Protein AF-A0A5C5YYS4-F1 (afdb_monomer)

Solvent-accessible surface area (backbone atoms only — not comparable to full-atom values): 6793 Å² total; per-residue (Å²): 120,72,65,64,54,51,53,52,52,51,50,53,56,54,54,54,57,59,59,63,66,66,69,74,73,72,69,79,85,71,74,84,87,69,87,68,83,76,81,93,72,53,73,55,50,37,32,81,72,20,88,84,27,92,38,89,39,70,70,58,40,47,42,45,72,78,34,59,72,74,92,86,52,42,66,80,39,99,46,70,68,65,32,55,51,35,73,40,88,91,39,98,40,84,88,43,59,70,65,65,48,63,77,77,129

Secondary structure (DSSP, 8-state):
-HHHHHHHHHHHHHHHHHHHTGGG-----S--------SS--GGGSTTT-TT-SS--HHHHHHHHHSB--TT---S-SSHHHHHHTTSTTSS--S-S---B----

Sequence (105 aa):
MRLAKRFILQCCLGLTLVASSASLVASTANPNPLIIYTDDQGYGDVSCLNPESKSHTPNIDRLIKEGLHLTHAHSASSACTPSRDALTPSHDAFPKSVIHYARTA

Mean predicted aligned error: 12.89 Å

Radius of gyration: 25.76 Å; Cα contacts (8 Å, |Δi|>4): 84; chains: 1; bounding box: 60×37×64 Å

Organism: NCBI:txid2527986

InterPro domains:
  IPR000917 Sulfatase, N-terminal [PF00884] (31-88)
  IPR017850 Alkaline-phosphatase-like, core domain superfamily [G3DSA:3.40.720.10] (31-87)
  IPR017850 Alkal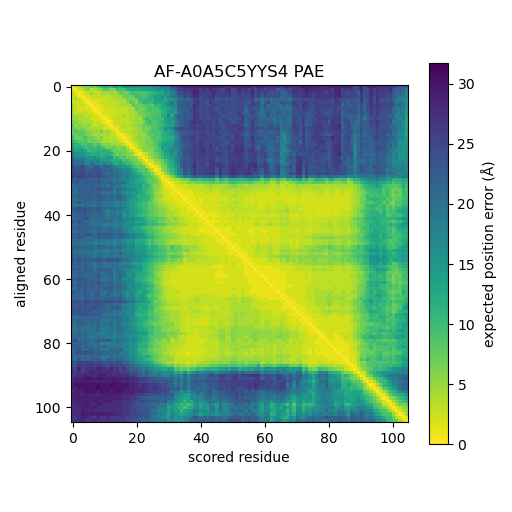ine-phosphatase-like, core domain superfamily [SSF53649] (31-87)
  IPR050738 Sulfatase enzyme [PTHR42693] (13-87)

Structure (mmCIF, N/CA/C/O backbone):
data_AF-A0A5C5YYS4-F1
#
_entry.id   AF-A0A5C5YYS4-F1
#
loop_
_atom_site.group_PDB
_atom_site.id
_atom_site.type_symbol
_atom_site.label_atom_id
_atom_site.label_alt_id
_atom_site.label_comp_id
_atom_site.label_asym_id
_atom_site.label_entity_id
_atom_site.label_seq_id
_atom_site.pdbx_PDB_ins_code
_atom_site.Cartn_x
_atom_site.Cartn_y
_atom_site.Cartn_z
_atom_site.occupancy
_atom_site.B_iso_or_equiv
_atom_site.auth_seq_id
_atom_site.auth_comp_id
_atom_site.auth_asym_id
_atom_site.auth_atom_id
_atom_site.pdbx_PDB_model_num
ATOM 1 N N . MET A 1 1 ? -48.719 5.430 51.296 1.00 61.06 1 MET A N 1
ATOM 2 C CA . MET A 1 1 ? -47.299 5.873 51.235 1.00 61.06 1 MET A CA 1
ATOM 3 C C . MET A 1 1 ? -46.303 4.809 50.738 1.00 61.06 1 MET A C 1
ATOM 5 O O . MET A 1 1 ? -45.292 5.187 50.164 1.00 61.06 1 MET A O 1
ATOM 9 N N . ARG A 1 2 ? -46.539 3.494 50.914 1.00 64.06 2 ARG A N 1
ATOM 10 C CA . ARG A 1 2 ? -45.587 2.435 50.488 1.00 64.06 2 ARG A CA 1
ATOM 11 C C . ARG A 1 2 ? -45.577 2.145 48.973 1.00 64.06 2 ARG A C 1
ATOM 13 O O . ARG A 1 2 ? -44.539 1.769 48.443 1.00 64.06 2 ARG A O 1
ATOM 20 N N . LEU A 1 3 ? -46.700 2.361 48.279 1.00 68.56 3 LEU A N 1
ATOM 21 C CA . LEU A 1 3 ? -46.844 2.085 46.840 1.00 68.56 3 LEU A CA 1
ATOM 22 C C . LEU A 1 3 ? -46.130 3.127 45.956 1.00 68.56 3 LEU A C 1
ATOM 24 O O . LEU A 1 3 ? -45.417 2.755 45.032 1.00 68.56 3 LEU A O 1
ATOM 28 N N . ALA A 1 4 ? -46.213 4.413 46.320 1.00 69.69 4 ALA A N 1
ATOM 29 C CA . ALA A 1 4 ? -45.485 5.493 45.644 1.00 69.69 4 ALA A CA 1
ATOM 30 C C . ALA A 1 4 ? -43.955 5.323 45.743 1.00 69.69 4 ALA A C 1
ATOM 32 O O . ALA A 1 4 ? -43.246 5.549 44.771 1.00 69.69 4 ALA A O 1
ATOM 33 N N . LYS A 1 5 ? -43.441 4.833 46.884 1.00 64.25 5 LYS A N 1
ATOM 34 C CA . LYS A 1 5 ? -42.008 4.532 47.068 1.00 64.25 5 LYS A CA 1
ATOM 35 C C . LYS A 1 5 ? -41.506 3.409 46.152 1.00 64.25 5 LYS A C 1
ATOM 37 O O . LYS A 1 5 ? -40.372 3.480 45.696 1.00 64.25 5 LYS A O 1
ATOM 42 N N . ARG A 1 6 ? -42.334 2.392 45.877 1.00 72.88 6 ARG A N 1
ATOM 43 C CA . ARG A 1 6 ? -41.994 1.284 44.964 1.00 72.88 6 ARG A CA 1
ATOM 44 C C . ARG A 1 6 ? -41.972 1.734 43.504 1.00 72.88 6 ARG A C 1
ATOM 46 O O . ARG A 1 6 ? -41.029 1.401 42.799 1.00 72.88 6 ARG A O 1
ATOM 53 N N . PHE A 1 7 ? -42.941 2.560 43.107 1.00 74.81 7 PHE A N 1
ATOM 54 C CA . PHE A 1 7 ? -42.980 3.168 41.775 1.00 74.81 7 PHE A CA 1
ATOM 55 C C . PHE A 1 7 ? -41.779 4.083 41.517 1.00 74.81 7 PHE A C 1
ATOM 57 O O . PHE A 1 7 ? -41.128 3.962 40.485 1.00 74.81 7 PHE A O 1
ATOM 64 N N . ILE A 1 8 ? -41.430 4.943 42.479 1.00 76.81 8 ILE A N 1
ATOM 65 C CA . ILE A 1 8 ? -40.257 5.822 42.368 1.00 76.81 8 ILE A CA 1
ATOM 66 C C . ILE A 1 8 ? -38.968 4.993 42.270 1.00 76.81 8 ILE A C 1
ATOM 68 O O . ILE A 1 8 ? -38.127 5.273 41.424 1.00 76.81 8 ILE A O 1
ATOM 72 N N . LEU A 1 9 ? -38.831 3.931 43.074 1.00 77.19 9 LEU A N 1
ATOM 73 C CA . LEU A 1 9 ? -37.647 3.068 43.050 1.00 77.19 9 LEU A CA 1
ATOM 74 C C . LEU A 1 9 ? -37.502 2.304 41.720 1.00 77.19 9 LEU A C 1
ATOM 76 O O . LEU A 1 9 ? -36.392 2.191 41.207 1.00 77.19 9 LEU A O 1
ATOM 80 N N . GLN A 1 10 ? -38.608 1.822 41.142 1.00 75.50 10 GLN A N 1
ATOM 81 C CA . GLN A 1 10 ? -38.606 1.150 39.836 1.00 75.50 10 GLN A CA 1
ATOM 82 C C . GLN A 1 10 ? -38.288 2.113 38.685 1.00 75.50 10 GLN A C 1
ATOM 84 O O . GLN A 1 10 ? -37.517 1.751 37.800 1.00 75.50 10 GLN A O 1
ATOM 89 N N . CYS A 1 11 ? -38.800 3.348 38.717 1.00 77.62 11 CYS A N 1
ATOM 90 C CA . CYS A 1 11 ? -38.447 4.369 37.727 1.00 77.62 11 CYS A CA 1
ATOM 91 C C . CYS A 1 11 ? -36.969 4.771 37.817 1.00 77.62 11 CYS A C 1
ATOM 93 O O . CYS A 1 11 ? -36.309 4.884 36.787 1.00 77.62 11 CYS A O 1
ATOM 95 N N . CYS A 1 12 ? -36.423 4.932 39.027 1.00 75.44 12 CYS A N 1
ATOM 96 C CA . CYS A 1 12 ? -35.003 5.237 39.208 1.00 75.44 12 CYS A CA 1
ATOM 97 C C . CYS A 1 12 ? -34.100 4.103 38.704 1.00 75.44 12 CYS A C 1
ATOM 99 O O . CYS A 1 12 ? -33.082 4.380 38.080 1.00 75.44 12 CYS A O 1
ATOM 101 N N . LEU A 1 13 ? -34.484 2.841 38.931 1.00 75.44 13 LEU A N 1
ATOM 102 C CA . LEU A 1 13 ? -33.721 1.679 38.468 1.00 75.44 13 LEU A CA 1
ATOM 103 C C . LEU A 1 13 ? -33.791 1.496 36.941 1.00 75.44 13 LEU A C 1
ATOM 105 O O . LEU A 1 13 ? -32.810 1.101 36.317 1.00 75.44 13 LEU A O 1
ATOM 109 N N . GLY A 1 14 ? -34.934 1.815 36.328 1.00 72.00 14 GLY A N 1
ATOM 110 C CA . GLY A 1 14 ? -35.064 1.846 34.870 1.00 72.00 14 GLY A CA 1
ATOM 111 C C . GLY A 1 14 ? -34.237 2.967 34.235 1.00 72.00 14 GLY A C 1
ATOM 112 O O . GLY A 1 14 ? -33.592 2.758 33.210 1.00 72.00 14 GLY A O 1
ATOM 113 N N . LEU A 1 15 ? -34.196 4.141 34.873 1.00 71.31 15 LEU A N 1
ATOM 114 C CA . LEU A 1 15 ? -33.463 5.305 34.374 1.00 71.31 15 LEU A CA 1
ATOM 115 C C . LEU A 1 15 ? -31.938 5.116 34.445 1.00 71.31 15 LEU A C 1
ATOM 117 O O . LEU A 1 15 ? -31.226 5.532 33.533 1.00 71.31 15 LEU A O 1
ATOM 121 N N . THR A 1 16 ? -31.429 4.444 35.482 1.00 68.94 16 THR A N 1
ATOM 122 C CA . THR A 1 16 ? -29.994 4.142 35.603 1.00 68.94 16 THR A CA 1
ATOM 123 C C . THR A 1 16 ? -29.523 3.094 34.593 1.00 68.94 16 THR A C 1
ATOM 125 O O . THR A 1 16 ? -28.408 3.204 34.086 1.00 68.94 16 THR A O 1
ATOM 128 N N . LEU A 1 17 ? -30.367 2.117 34.240 1.00 66.75 17 LEU A N 1
ATOM 129 C CA . LEU A 1 17 ? -30.019 1.083 33.259 1.00 66.75 17 LEU A CA 1
ATOM 130 C C . LEU A 1 17 ? -29.909 1.647 31.829 1.00 66.75 17 LEU A C 1
ATOM 132 O O . LEU A 1 17 ? -28.999 1.284 31.082 1.00 66.75 17 LEU A O 1
ATOM 136 N N . VAL A 1 18 ? -30.788 2.585 31.462 1.00 68.81 18 VAL A N 1
ATOM 137 C CA . VAL A 1 18 ? -30.750 3.259 30.151 1.00 68.81 18 VAL A CA 1
ATOM 138 C C . VAL A 1 18 ? -29.516 4.160 30.021 1.00 68.81 18 VAL A C 1
ATOM 140 O O . VAL A 1 18 ? -28.864 4.156 28.979 1.00 68.81 18 VAL A O 1
ATOM 143 N N . ALA A 1 19 ? -29.135 4.873 31.086 1.00 66.06 19 ALA A N 1
ATOM 144 C CA . ALA A 1 19 ? -27.971 5.761 31.069 1.00 66.06 19 ALA A CA 1
ATOM 145 C C . ALA A 1 19 ? -26.639 5.013 30.863 1.00 66.06 19 ALA A C 1
ATOM 147 O O . ALA A 1 19 ? -25.734 5.536 30.217 1.00 66.06 19 ALA A O 1
ATOM 148 N N . SER A 1 20 ? -26.519 3.772 31.350 1.00 64.81 20 SER A N 1
ATOM 149 C CA . SER A 1 20 ? -25.268 3.009 31.239 1.00 64.81 20 SER A CA 1
ATOM 150 C C . SER A 1 20 ? -24.982 2.481 29.828 1.00 64.81 20 SER A C 1
ATOM 152 O O . SER A 1 20 ? -23.840 2.139 29.527 1.00 64.81 20 SER A O 1
ATOM 154 N N . SER A 1 21 ? -25.995 2.425 28.959 1.00 62.59 21 SER A N 1
ATOM 155 C CA . SER A 1 21 ? -25.864 1.925 27.581 1.00 62.59 21 SER A CA 1
ATOM 156 C C . SER A 1 21 ? -25.229 2.953 26.633 1.00 62.59 21 SER A C 1
ATOM 158 O O . SER A 1 21 ? -24.679 2.586 25.598 1.00 62.59 21 SER A O 1
ATOM 160 N N . ALA A 1 22 ? -25.277 4.243 26.986 1.00 61.53 22 ALA A N 1
ATOM 161 C CA . ALA A 1 22 ? -24.792 5.334 26.139 1.00 61.53 22 ALA A CA 1
ATOM 162 C C . ALA A 1 22 ? -23.259 5.507 26.166 1.00 61.53 22 ALA A C 1
ATOM 164 O O . ALA A 1 22 ? -22.691 6.074 25.237 1.00 61.53 22 ALA A O 1
ATOM 165 N N . SER A 1 23 ? -22.575 4.994 27.194 1.00 58.97 23 SER A N 1
ATOM 166 C CA . SER A 1 23 ? -21.127 5.191 27.375 1.00 58.97 23 SER A CA 1
ATOM 167 C C . SER A 1 23 ? -20.244 4.220 26.586 1.00 58.97 23 SER A C 1
ATOM 169 O O . SER A 1 23 ? -19.026 4.376 26.594 1.00 58.97 23 SER A O 1
ATOM 171 N N . LEU A 1 24 ? -20.816 3.216 25.908 1.00 58.78 24 LEU A N 1
ATOM 172 C CA . LEU A 1 24 ? -20.025 2.227 25.163 1.00 58.78 24 LEU A CA 1
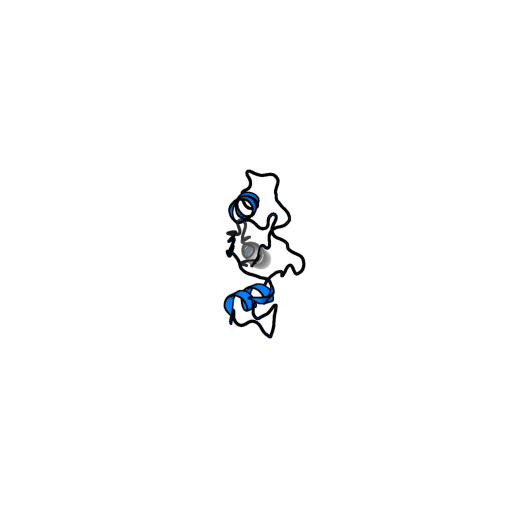ATOM 173 C C . LEU A 1 24 ? -19.580 2.728 23.780 1.00 58.78 24 LEU A C 1
ATOM 175 O O . LEU A 1 24 ? -18.721 2.119 23.151 1.00 58.78 24 LEU A O 1
ATOM 179 N N . VAL A 1 25 ? -20.115 3.862 23.320 1.00 59.75 25 VAL A N 1
ATOM 180 C CA . VAL A 1 25 ? -19.690 4.515 22.074 1.00 59.75 25 VAL A CA 1
ATOM 181 C C . VAL A 1 25 ? -18.586 5.528 22.387 1.00 59.75 25 VAL A C 1
ATOM 183 O O . VAL A 1 25 ? -18.692 6.722 22.111 1.00 59.75 25 VAL A O 1
ATOM 186 N N . ALA A 1 26 ? -17.507 5.055 23.009 1.00 58.62 26 ALA A N 1
ATOM 187 C CA . ALA A 1 26 ? -16.256 5.798 23.034 1.00 58.62 26 ALA A CA 1
ATOM 188 C C . ALA A 1 26 ? -15.662 5.729 21.621 1.00 58.62 26 ALA A C 1
ATOM 190 O O . ALA A 1 26 ? -15.027 4.754 21.231 1.00 58.62 26 ALA A O 1
ATOM 191 N N . SER A 1 27 ? -15.973 6.755 20.833 1.00 60.88 27 SER A N 1
ATOM 192 C CA . SER A 1 27 ? -15.483 6.947 19.472 1.00 60.88 27 SER A CA 1
ATOM 193 C C . SER A 1 27 ? -13.953 6.922 19.440 1.00 60.88 27 SER A C 1
ATOM 195 O O . SER A 1 27 ? -13.297 7.665 20.174 1.00 60.88 27 SER A O 1
ATOM 197 N N . THR A 1 28 ? -13.392 6.107 18.547 1.00 61.19 28 THR A N 1
ATOM 198 C CA . THR A 1 28 ? -11.997 6.137 18.089 1.00 61.19 28 THR A CA 1
ATOM 199 C C . THR A 1 28 ? -11.755 7.432 17.303 1.00 61.19 28 THR A C 1
ATOM 201 O O . THR A 1 28 ? -11.566 7.429 16.088 1.00 61.19 28 THR A O 1
ATOM 204 N N . ALA A 1 29 ? -11.852 8.577 17.979 1.00 68.44 29 ALA A N 1
ATOM 205 C CA . ALA A 1 29 ? -11.963 9.889 17.344 1.00 68.44 29 ALA A CA 1
ATOM 206 C C . ALA A 1 29 ? -10.677 10.359 16.642 1.00 68.44 29 ALA A C 1
ATOM 208 O O . ALA A 1 29 ? -10.688 11.394 15.982 1.00 68.44 29 ALA A O 1
ATOM 209 N N . ASN A 1 30 ? -9.574 9.620 16.776 1.00 79.06 30 ASN A N 1
ATOM 210 C CA . ASN A 1 30 ? -8.317 9.940 16.121 1.00 79.06 30 ASN A CA 1
ATOM 211 C C . ASN A 1 30 ? -7.623 8.647 15.664 1.00 79.06 30 ASN A C 1
ATOM 213 O O . ASN A 1 30 ? -6.865 8.057 16.439 1.00 79.06 30 ASN A O 1
ATOM 217 N N . PRO A 1 31 ? -7.938 8.134 14.459 1.00 80.56 31 PRO A N 1
ATOM 218 C CA . PRO A 1 31 ? -7.217 6.989 13.922 1.00 80.56 31 PRO A CA 1
ATOM 219 C C . PRO A 1 31 ? -5.738 7.357 13.755 1.00 80.56 31 PRO A C 1
ATOM 221 O O . PRO A 1 31 ? -5.422 8.481 13.380 1.00 80.56 31 PRO A O 1
ATOM 224 N N . ASN A 1 32 ? -4.834 6.409 14.001 1.00 86.12 32 ASN A N 1
ATOM 225 C CA . ASN A 1 32 ? -3.404 6.595 13.748 1.00 86.12 32 ASN A CA 1
ATOM 226 C C . ASN A 1 32 ? -3.102 6.187 12.298 1.00 86.12 32 ASN A C 1
ATOM 228 O O . ASN A 1 32 ? -3.032 4.983 12.028 1.00 86.12 32 ASN A O 1
ATOM 232 N N . PRO A 1 33 ? -2.947 7.130 11.349 1.00 82.31 33 PRO A N 1
ATOM 233 C CA . PRO A 1 33 ? -2.629 6.770 9.977 1.00 82.31 33 PRO A CA 1
ATOM 234 C C . PRO A 1 33 ? -1.211 6.189 9.901 1.00 82.31 33 PRO A C 1
ATOM 236 O O . PRO A 1 33 ? -0.247 6.817 10.336 1.00 82.31 33 PRO A O 1
ATOM 239 N N . LEU A 1 34 ? -1.083 5.001 9.311 1.00 84.44 34 LEU A N 1
ATOM 240 C CA . LEU A 1 34 ? 0.196 4.385 8.967 1.00 84.44 34 LEU A CA 1
ATOM 241 C C . LEU A 1 34 ? 0.302 4.288 7.446 1.00 84.44 34 LEU A C 1
ATOM 243 O O . LEU A 1 34 ? -0.531 3.651 6.805 1.00 84.44 34 LEU A O 1
ATOM 247 N N . ILE A 1 35 ? 1.340 4.901 6.880 1.00 87.44 35 ILE A N 1
ATOM 248 C CA . ILE A 1 35 ? 1.660 4.803 5.455 1.00 87.44 35 ILE A CA 1
ATOM 249 C C . ILE A 1 35 ? 2.861 3.871 5.310 1.00 87.44 35 ILE A C 1
ATOM 251 O O . ILE A 1 35 ? 3.937 4.152 5.835 1.00 87.44 35 ILE A O 1
ATOM 255 N N . ILE A 1 36 ? 2.670 2.763 4.594 1.00 89.38 36 ILE A N 1
ATOM 256 C CA . ILE A 1 36 ? 3.742 1.849 4.192 1.00 89.38 36 ILE A CA 1
ATOM 257 C C . ILE A 1 36 ? 4.004 2.097 2.708 1.00 89.38 36 ILE A C 1
ATOM 259 O O . ILE A 1 36 ? 3.109 1.903 1.887 1.00 89.38 36 ILE A O 1
ATOM 263 N N . TYR A 1 37 ? 5.217 2.540 2.378 1.00 88.44 37 TYR A N 1
ATOM 264 C CA . TYR A 1 37 ? 5.649 2.818 1.010 1.00 88.44 37 TYR A CA 1
ATOM 265 C C . TYR A 1 37 ? 6.905 2.008 0.695 1.00 88.44 37 TYR A C 1
ATOM 267 O O . TYR A 1 37 ? 7.890 2.070 1.431 1.00 88.44 37 TYR A O 1
ATOM 275 N N . THR A 1 38 ? 6.853 1.233 -0.381 1.00 90.44 38 THR A N 1
ATOM 276 C CA . THR A 1 38 ? 7.929 0.339 -0.821 1.00 90.44 38 THR A CA 1
ATOM 277 C C . THR A 1 38 ? 8.625 0.913 -2.047 1.00 90.44 38 THR A C 1
ATOM 279 O O . THR A 1 38 ? 7.961 1.438 -2.938 1.00 90.44 38 THR A O 1
ATOM 282 N N . ASP A 1 39 ? 9.949 0.788 -2.111 1.00 90.62 39 ASP A N 1
ATOM 283 C CA . ASP A 1 39 ? 10.731 1.199 -3.282 1.00 90.62 39 ASP A CA 1
ATOM 284 C C . ASP A 1 39 ? 10.784 0.070 -4.314 1.00 90.62 39 ASP A C 1
ATOM 286 O O . ASP A 1 39 ? 10.893 -1.095 -3.930 1.00 90.62 39 ASP A O 1
ATOM 290 N N . ASP A 1 40 ? 10.685 0.421 -5.596 1.00 89.62 40 ASP A N 1
ATOM 291 C CA . ASP A 1 40 ? 10.784 -0.488 -6.750 1.00 89.62 40 ASP A CA 1
ATOM 292 C C . ASP A 1 40 ? 9.904 -1.761 -6.710 1.00 89.62 40 ASP A C 1
ATOM 294 O O . ASP A 1 40 ? 10.134 -2.701 -7.471 1.00 89.62 40 ASP A O 1
ATOM 298 N N . GLN A 1 41 ? 8.863 -1.803 -5.869 1.00 89.81 41 GLN A N 1
ATOM 299 C CA . GLN A 1 41 ? 7.917 -2.920 -5.832 1.00 89.81 41 GLN A CA 1
ATOM 300 C C . GLN A 1 41 ? 6.957 -2.847 -7.024 1.00 89.81 41 GLN A C 1
ATOM 302 O O . GLN A 1 41 ? 6.185 -1.897 -7.175 1.00 89.81 41 GLN A O 1
ATOM 307 N N . GLY A 1 42 ? 6.974 -3.882 -7.856 1.00 87.81 42 GLY A N 1
ATOM 308 C CA . GLY A 1 42 ? 6.038 -4.064 -8.952 1.00 87.81 42 GLY A CA 1
ATOM 309 C C . GLY A 1 42 ? 4.739 -4.743 -8.516 1.00 87.81 42 GLY A C 1
ATOM 310 O O . GLY A 1 42 ? 4.668 -5.454 -7.515 1.00 87.81 42 GLY A O 1
ATOM 311 N N . TYR A 1 43 ? 3.698 -4.595 -9.340 1.00 85.88 43 TYR A N 1
ATOM 312 C CA . TYR A 1 43 ? 2.401 -5.257 -9.134 1.00 85.88 43 TYR A CA 1
ATOM 313 C C . TYR A 1 43 ? 2.529 -6.786 -9.015 1.00 85.88 43 TYR A C 1
ATOM 315 O O . TYR A 1 43 ? 1.819 -7.424 -8.244 1.00 85.88 43 TYR A O 1
ATOM 323 N N . GLY A 1 44 ? 3.462 -7.373 -9.771 1.00 89.94 44 GLY A N 1
ATOM 324 C CA . GLY A 1 44 ? 3.696 -8.814 -9.805 1.00 89.94 44 GLY A CA 1
ATOM 325 C C . GLY A 1 44 ? 4.456 -9.384 -8.606 1.00 89.94 44 GLY A C 1
ATOM 326 O O . GLY A 1 44 ? 4.590 -10.605 -8.540 1.00 89.94 44 GLY A O 1
ATOM 327 N N . ASP A 1 45 ? 4.943 -8.542 -7.689 1.00 90.94 45 ASP A N 1
ATOM 328 C CA . ASP A 1 45 ? 5.758 -8.973 -6.546 1.00 90.94 45 ASP A CA 1
ATOM 329 C C . ASP A 1 45 ? 4.918 -9.382 -5.329 1.00 90.94 45 ASP A C 1
ATOM 33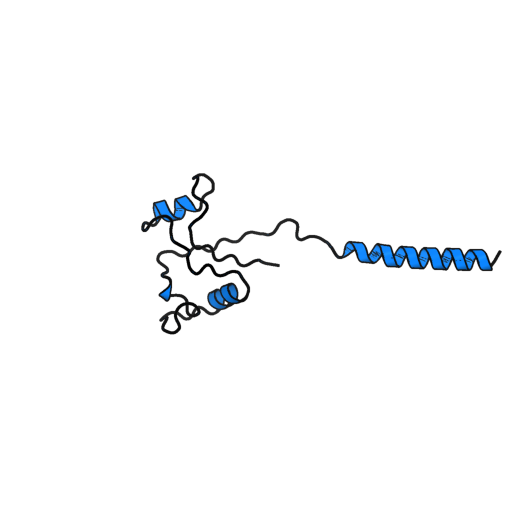1 O O . ASP A 1 45 ? 5.427 -10.020 -4.411 1.00 90.94 45 ASP A O 1
ATOM 335 N N . VAL A 1 46 ? 3.627 -9.055 -5.298 1.00 91.12 46 VAL A N 1
ATOM 336 C CA . VAL A 1 46 ? 2.735 -9.400 -4.183 1.00 91.12 46 VAL A CA 1
ATO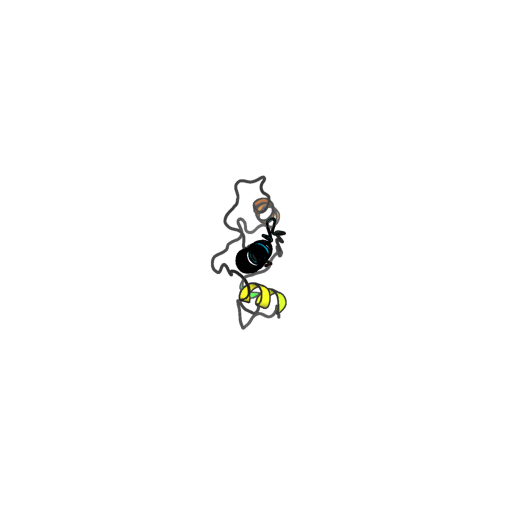M 337 C C . VAL A 1 46 ? 1.993 -10.698 -4.503 1.00 91.12 46 VAL A C 1
ATOM 339 O O . VAL A 1 46 ? 1.323 -10.793 -5.533 1.00 91.12 46 VAL A O 1
ATOM 342 N N . SER A 1 47 ? 2.077 -11.699 -3.620 1.00 92.25 47 SER A N 1
ATOM 343 C CA . SER A 1 47 ? 1.539 -13.044 -3.884 1.00 92.25 47 SER A CA 1
ATOM 344 C C . SER A 1 47 ? 0.027 -13.083 -4.103 1.00 92.25 47 SER A C 1
ATOM 346 O O . SER A 1 47 ? -0.447 -13.875 -4.914 1.00 92.25 47 SER A O 1
ATOM 348 N N . CYS A 1 48 ? -0.754 -12.212 -3.457 1.00 89.50 48 CYS A N 1
ATOM 349 C CA . CYS A 1 48 ? -2.193 -12.131 -3.735 1.00 89.50 48 CYS A CA 1
ATOM 350 C C . CYS A 1 48 ? -2.558 -11.425 -5.055 1.00 89.50 48 CYS A C 1
ATOM 352 O O . CYS A 1 48 ? -3.695 -11.562 -5.506 1.00 89.50 48 CYS A O 1
ATOM 354 N N . LEU A 1 49 ? -1.631 -10.684 -5.673 1.00 89.12 49 LEU A N 1
ATOM 355 C CA . LEU A 1 49 ? -1.845 -9.981 -6.949 1.00 89.12 49 LEU A CA 1
ATOM 356 C C . LEU A 1 49 ? -1.358 -1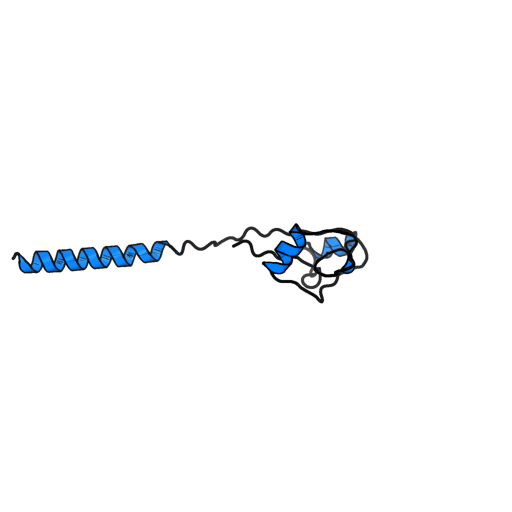0.794 -8.146 1.00 89.12 49 LEU A C 1
ATOM 358 O O . LEU A 1 49 ? -1.889 -10.673 -9.249 1.00 89.12 49 LEU A O 1
ATOM 362 N N . ASN A 1 50 ? -0.357 -11.636 -7.915 1.00 91.62 50 ASN A N 1
ATOM 363 C CA . ASN A 1 50 ? 0.208 -12.531 -8.901 1.00 91.62 50 ASN A CA 1
ATOM 364 C C . ASN A 1 50 ? 0.439 -13.908 -8.258 1.00 91.62 50 ASN A C 1
ATOM 366 O O . ASN A 1 50 ? 1.380 -14.049 -7.474 1.00 91.62 50 ASN A O 1
ATOM 370 N N . PRO A 1 51 ? -0.368 -14.930 -8.604 1.00 89.25 51 PRO A N 1
ATOM 371 C CA . PRO A 1 51 ? -0.179 -16.297 -8.114 1.00 89.25 51 PRO A CA 1
ATOM 372 C C . PRO A 1 51 ? 1.210 -16.873 -8.423 1.00 89.25 51 PRO A C 1
ATOM 374 O O . PRO A 1 51 ? 1.704 -17.710 -7.676 1.00 89.25 51 PRO A O 1
ATOM 377 N N . GLU A 1 52 ? 1.850 -16.386 -9.489 1.00 93.56 52 GLU A N 1
ATOM 378 C CA . GLU A 1 52 ? 3.200 -16.770 -9.913 1.00 93.56 52 GLU A CA 1
ATOM 379 C C . GLU A 1 52 ? 4.285 -15.837 -9.339 1.00 93.56 52 GLU A C 1
ATOM 381 O O . GLU A 1 52 ? 5.424 -15.823 -9.818 1.00 93.56 52 GLU A O 1
ATOM 386 N N . SER A 1 53 ? 3.951 -14.999 -8.348 1.00 92.62 53 SER A N 1
ATOM 387 C CA . SER A 1 53 ? 4.936 -14.146 -7.681 1.00 92.62 53 SER A CA 1
ATOM 388 C C . SER A 1 53 ? 6.038 -15.003 -7.065 1.00 92.62 53 SER A C 1
ATOM 390 O O . SER A 1 53 ? 5.787 -15.996 -6.382 1.00 92.62 53 SER A O 1
ATOM 392 N N . LYS A 1 54 ? 7.288 -14.576 -7.258 1.00 92.06 54 LYS A N 1
ATOM 393 C CA . LYS A 1 54 ? 8.454 -15.201 -6.619 1.00 92.06 54 LYS A CA 1
ATOM 394 C C . LYS A 1 54 ? 8.516 -14.915 -5.117 1.00 92.06 54 LYS A C 1
ATOM 396 O O . LYS A 1 54 ? 9.220 -15.617 -4.393 1.00 92.06 54 LYS A O 1
ATOM 401 N N . SER A 1 55 ? 7.816 -13.880 -4.661 1.00 90.69 55 SER A N 1
ATOM 402 C CA . SER A 1 55 ? 7.842 -13.403 -3.284 1.00 90.69 55 SER A CA 1
ATOM 403 C C . SER A 1 55 ? 6.601 -13.879 -2.537 1.00 90.69 55 SER A C 1
ATOM 405 O O . SER A 1 55 ? 5.473 -13.655 -2.967 1.00 90.69 55 SER A O 1
ATOM 407 N N . HIS A 1 56 ? 6.808 -14.503 -1.378 1.00 94.38 56 HIS A N 1
ATOM 408 C CA . HIS A 1 56 ? 5.722 -14.876 -0.479 1.00 94.38 56 HIS A CA 1
ATOM 409 C C . HIS A 1 56 ? 5.432 -13.721 0.490 1.00 94.38 56 HIS A C 1
ATOM 411 O O . HIS A 1 56 ? 6.269 -13.403 1.337 1.00 94.38 56 HIS A O 1
ATOM 417 N N . THR A 1 57 ? 4.259 -13.087 0.377 1.00 94.81 57 THR A N 1
ATOM 418 C CA . THR A 1 57 ? 3.922 -11.855 1.114 1.00 94.81 57 THR A CA 1
ATOM 419 C C . THR A 1 57 ? 2.703 -12.004 2.037 1.00 94.81 57 THR A C 1
ATOM 421 O O . THR A 1 57 ? 1.763 -11.215 1.942 1.00 94.81 57 THR A O 1
ATOM 424 N N . PRO A 1 58 ? 2.701 -12.943 3.006 1.00 95.12 58 PRO A N 1
ATOM 425 C CA . PRO A 1 58 ? 1.503 -13.288 3.783 1.00 95.12 58 PRO A CA 1
ATOM 426 C C . PRO A 1 58 ? 0.945 -12.117 4.607 1.00 95.12 58 PRO A C 1
ATOM 428 O O . PRO A 1 58 ? -0.265 -12.006 4.796 1.00 95.12 58 PRO A O 1
ATOM 431 N N . ASN A 1 59 ? 1.807 -11.207 5.074 1.00 95.06 59 ASN A N 1
ATOM 432 C CA . ASN A 1 59 ? 1.372 -10.017 5.806 1.00 95.06 59 ASN A CA 1
ATOM 433 C C . ASN A 1 59 ? 0.706 -8.983 4.890 1.00 95.06 59 ASN A C 1
ATOM 435 O O . ASN A 1 59 ? -0.305 -8.409 5.279 1.00 95.06 59 ASN A O 1
ATOM 439 N N . ILE A 1 60 ? 1.234 -8.766 3.680 1.00 92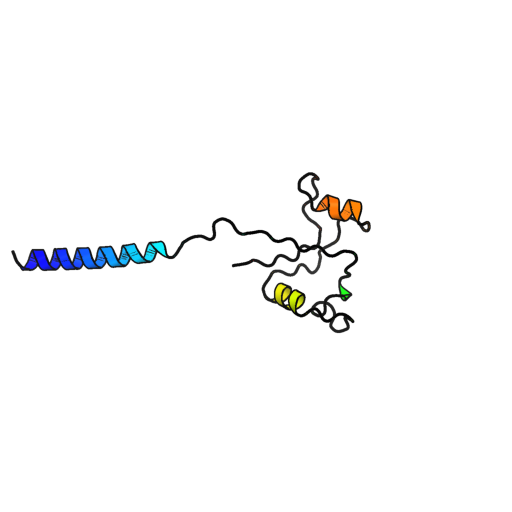.44 60 ILE A N 1
ATOM 440 C CA . ILE A 1 60 ? 0.635 -7.847 2.698 1.00 92.44 60 ILE A CA 1
ATOM 441 C C . ILE A 1 60 ? -0.693 -8.424 2.204 1.00 92.44 60 ILE A C 1
ATOM 443 O O . ILE A 1 60 ? -1.695 -7.715 2.167 1.00 92.44 60 ILE A O 1
ATOM 447 N N . ASP A 1 61 ? -0.729 -9.729 1.934 1.00 92.88 61 ASP A N 1
ATOM 448 C CA . ASP A 1 61 ? -1.937 -10.442 1.517 1.00 92.88 61 ASP A CA 1
ATOM 449 C C . ASP A 1 61 ? -3.049 -10.317 2.569 1.00 92.88 61 ASP A C 1
ATOM 451 O O . ASP A 1 61 ? -4.213 -10.084 2.238 1.00 92.88 61 ASP A O 1
ATOM 455 N N . ARG A 1 62 ? -2.689 -10.406 3.857 1.00 94.56 62 ARG A N 1
ATOM 456 C CA . ARG A 1 62 ? -3.624 -10.182 4.962 1.00 94.56 62 ARG A CA 1
ATOM 457 C C . ARG A 1 62 ? -4.159 -8.748 4.980 1.00 94.56 62 ARG A C 1
ATOM 459 O O . ARG A 1 62 ? -5.368 -8.572 5.093 1.00 94.56 62 ARG A O 1
ATOM 466 N N . LEU A 1 63 ? -3.294 -7.741 4.820 1.00 92.50 63 LEU A N 1
ATOM 467 C CA . LEU A 1 63 ? -3.712 -6.330 4.768 1.00 92.50 63 LEU A CA 1
ATOM 468 C C . LEU A 1 63 ? -4.658 -6.056 3.589 1.00 92.50 63 LEU A C 1
ATOM 470 O O . LEU A 1 63 ? -5.638 -5.335 3.743 1.00 92.50 63 LEU A O 1
ATOM 474 N N . ILE A 1 64 ? -4.396 -6.664 2.431 1.00 90.12 64 ILE A N 1
ATOM 475 C CA . ILE A 1 64 ? -5.244 -6.558 1.236 1.00 90.12 64 ILE A CA 1
ATOM 476 C C . ILE A 1 64 ? -6.611 -7.209 1.466 1.00 90.12 64 ILE A C 1
ATOM 478 O O . ILE A 1 64 ? -7.628 -6.649 1.067 1.00 90.12 64 ILE A O 1
ATOM 482 N N . LYS A 1 65 ? -6.652 -8.365 2.138 1.00 91.69 65 LYS A N 1
ATOM 483 C CA . LYS A 1 65 ? -7.898 -9.080 2.451 1.00 91.69 65 LYS A CA 1
ATOM 484 C C . LYS A 1 65 ? -8.761 -8.366 3.497 1.00 91.69 65 LYS A C 1
ATOM 486 O O . LYS A 1 65 ? -9.984 -8.441 3.426 1.00 91.69 65 LYS A O 1
ATOM 491 N N . GLU A 1 66 ? -8.136 -7.733 4.485 1.00 94.25 66 GLU A N 1
ATOM 492 C CA . GLU A 1 66 ? -8.820 -7.017 5.574 1.00 94.25 66 GLU A CA 1
ATOM 493 C C . GLU A 1 66 ? -9.179 -5.565 5.203 1.00 94.25 66 GLU A C 1
ATOM 495 O O . GLU A 1 66 ? -9.989 -4.938 5.887 1.00 94.25 66 GLU A O 1
ATOM 500 N N . GLY A 1 67 ? -8.574 -5.022 4.144 1.00 87.56 67 GLY A N 1
ATOM 501 C CA . GLY A 1 67 ? -8.649 -3.609 3.781 1.00 87.56 67 GLY A CA 1
ATOM 502 C C . GLY A 1 67 ? -9.236 -3.331 2.398 1.00 87.56 67 GLY A C 1
ATOM 503 O O . GLY A 1 67 ? -9.987 -4.119 1.825 1.00 87.56 67 GLY A O 1
ATOM 504 N N . LEU A 1 68 ? -8.892 -2.154 1.868 1.00 85.19 68 LEU A N 1
ATOM 505 C CA . LEU A 1 68 ? -9.211 -1.756 0.499 1.00 85.19 68 LEU A CA 1
ATOM 506 C C . LEU A 1 68 ? -7.995 -1.986 -0.399 1.00 85.19 68 LEU A C 1
ATOM 508 O O . LEU A 1 68 ? -6.893 -1.529 -0.099 1.00 85.19 68 LEU A O 1
ATOM 512 N N . HIS A 1 69 ? -8.223 -2.631 -1.538 1.00 86.38 69 HIS A N 1
ATOM 513 C CA . HIS A 1 69 ? -7.209 -2.858 -2.555 1.00 86.38 69 HIS A CA 1
ATOM 514 C C . HIS A 1 69 ? -7.511 -2.046 -3.819 1.00 86.38 69 HIS A C 1
ATOM 516 O O . HIS A 1 69 ? -8.583 -2.166 -4.410 1.00 86.38 69 HIS A O 1
ATOM 522 N N . LEU A 1 70 ? -6.548 -1.217 -4.230 1.00 84.62 70 LEU A N 1
ATOM 523 C CA . LEU A 1 70 ? -6.632 -0.368 -5.415 1.00 84.62 70 LEU A CA 1
ATOM 524 C C . LEU A 1 70 ? -5.927 -1.040 -6.602 1.00 84.62 70 LEU A C 1
ATOM 526 O O . LEU A 1 70 ? -4.710 -0.964 -6.733 1.00 84.62 70 LEU A O 1
ATOM 530 N N . THR A 1 71 ? -6.692 -1.668 -7.493 1.00 85.56 71 THR A N 1
ATOM 531 C CA . THR A 1 71 ? -6.156 -2.404 -8.656 1.00 85.56 71 THR A CA 1
ATOM 532 C C . THR A 1 71 ? -5.660 -1.511 -9.798 1.00 85.56 71 THR A C 1
ATOM 534 O O . THR A 1 71 ? -4.943 -1.984 -10.674 1.00 85.56 71 THR A O 1
ATOM 537 N N . HIS A 1 72 ? -6.021 -0.224 -9.790 1.00 85.06 72 HIS A N 1
ATOM 538 C CA . HIS A 1 72 ? -5.649 0.772 -10.805 1.00 85.06 72 HIS A CA 1
ATOM 539 C C . HIS A 1 72 ? -4.938 1.988 -10.192 1.00 85.06 72 HIS A C 1
ATOM 541 O O . HIS A 1 72 ? -5.228 3.135 -10.532 1.00 85.06 72 HIS A O 1
ATOM 547 N N . ALA A 1 73 ? -4.030 1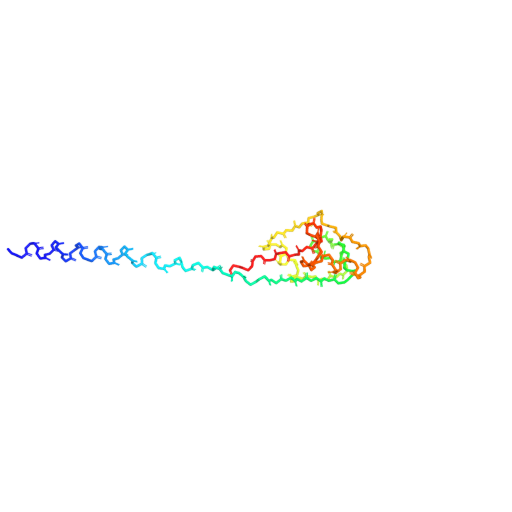.746 -9.248 1.00 83.00 73 ALA A N 1
ATOM 548 C CA . ALA A 1 73 ? -3.190 2.790 -8.670 1.00 83.00 73 ALA A CA 1
ATOM 549 C C . ALA A 1 73 ? -1.834 2.879 -9.399 1.00 83.00 73 ALA A C 1
ATOM 551 O O . ALA A 1 73 ? -1.277 1.868 -9.826 1.00 83.00 73 ALA A O 1
ATOM 552 N N . HIS A 1 74 ? -1.308 4.097 -9.559 1.00 85.06 74 HIS A N 1
ATOM 553 C CA . HIS A 1 74 ? -0.111 4.370 -10.360 1.00 85.06 74 HIS A CA 1
ATOM 554 C C . HIS A 1 74 ? 0.808 5.361 -9.652 1.00 85.06 74 HIS A C 1
ATOM 556 O O . HIS A 1 74 ? 0.360 6.385 -9.147 1.00 85.06 74 HIS A O 1
ATOM 562 N N . SER A 1 75 ? 2.118 5.119 -9.674 1.00 85.31 75 SER A N 1
ATOM 563 C CA . SER A 1 75 ? 3.061 6.128 -9.187 1.00 85.31 75 SER A CA 1
ATOM 564 C C . SER A 1 75 ? 2.916 7.438 -9.974 1.00 85.31 75 SER A C 1
ATOM 566 O O . SER A 1 75 ? 2.727 7.423 -11.191 1.00 85.31 75 SER A O 1
ATOM 568 N N . ALA A 1 76 ? 3.026 8.577 -9.285 1.00 85.06 76 ALA A N 1
ATOM 569 C CA . ALA A 1 76 ? 2.996 9.898 -9.915 1.00 85.06 76 ALA A CA 1
ATOM 570 C C . ALA A 1 76 ? 4.183 10.117 -10.875 1.00 85.06 76 ALA A C 1
ATOM 572 O O . ALA A 1 76 ? 4.096 10.916 -11.804 1.00 85.06 76 ALA A O 1
ATOM 573 N N . SER A 1 77 ? 5.283 9.393 -10.658 1.00 87.44 77 SER A N 1
ATOM 574 C CA . SER A 1 77 ? 6.470 9.395 -11.509 1.00 87.44 77 SER A CA 1
ATOM 575 C C . SER A 1 77 ? 7.174 8.039 -11.461 1.00 87.44 77 SER A C 1
ATOM 577 O O . SER A 1 77 ? 7.093 7.324 -10.464 1.00 87.44 77 SER A O 1
ATOM 579 N N . SER A 1 78 ? 7.904 7.692 -12.519 1.00 88.38 78 SER A N 1
ATOM 580 C CA . SER A 1 78 ? 8.751 6.494 -12.563 1.00 88.38 78 SER A CA 1
ATOM 581 C C . SER A 1 78 ? 10.082 6.651 -11.816 1.00 88.38 78 SER A C 1
ATOM 583 O O . SER A 1 78 ? 10.856 5.704 -11.775 1.00 88.38 78 SER A O 1
ATOM 585 N N . ALA A 1 79 ? 10.387 7.836 -11.274 1.00 90.12 79 ALA A N 1
ATOM 586 C CA . ALA A 1 79 ? 11.621 8.099 -10.535 1.00 90.12 79 ALA A CA 1
ATOM 587 C C . ALA A 1 79 ? 11.367 8.272 -9.027 1.00 90.12 79 ALA A C 1
ATOM 589 O O . ALA A 1 79 ? 10.374 8.878 -8.618 1.00 90.12 79 ALA A O 1
ATOM 590 N N . CYS A 1 80 ? 12.309 7.803 -8.200 1.00 88.56 80 CYS A N 1
ATOM 591 C CA . CYS A 1 80 ? 12.167 7.752 -6.742 1.00 88.56 80 CYS A CA 1
ATOM 592 C C . CYS A 1 80 ? 11.878 9.130 -6.127 1.00 88.56 80 CYS A C 1
ATOM 594 O O . CYS A 1 80 ? 10.876 9.287 -5.434 1.00 88.56 80 CYS A O 1
ATOM 596 N N . THR A 1 81 ? 12.703 10.146 -6.409 1.00 90.12 81 THR A N 1
ATOM 597 C CA . THR A 1 81 ? 12.553 11.495 -5.832 1.00 90.12 81 THR A CA 1
ATOM 598 C C . THR A 1 81 ? 11.185 12.120 -6.126 1.00 90.12 81 THR A C 1
ATOM 600 O O . THR A 1 81 ? 10.466 12.397 -5.168 1.00 90.12 81 THR A O 1
ATOM 603 N N . PRO A 1 82 ? 10.757 12.283 -7.396 1.00 86.12 82 PRO A N 1
ATOM 604 C CA . PRO A 1 82 ? 9.443 12.859 -7.686 1.00 86.12 82 PRO A CA 1
ATOM 605 C C . PRO A 1 82 ? 8.270 11.960 -7.258 1.00 86.12 82 PRO A C 1
ATOM 607 O O . PRO A 1 82 ? 7.190 12.475 -6.993 1.00 86.12 82 PRO A O 1
ATOM 610 N N . SER A 1 83 ? 8.448 10.634 -7.153 1.00 86.00 83 SER A N 1
ATOM 611 C CA . SER A 1 83 ? 7.394 9.746 -6.630 1.00 86.00 83 SER A CA 1
ATOM 612 C C . SER A 1 83 ? 7.152 9.931 -5.128 1.00 86.00 83 SER A C 1
ATOM 614 O O . SER A 1 83 ? 6.005 9.963 -4.688 1.00 86.00 83 SER A O 1
ATOM 616 N N . ARG A 1 84 ? 8.223 10.096 -4.341 1.00 86.75 84 ARG A N 1
ATOM 617 C CA . ARG A 1 84 ? 8.150 10.295 -2.886 1.00 86.75 84 ARG A CA 1
ATOM 618 C C . ARG A 1 84 ? 7.691 11.700 -2.536 1.00 86.75 84 ARG A C 1
ATOM 620 O O . ARG A 1 84 ? 6.929 11.874 -1.593 1.00 86.75 84 ARG A O 1
ATOM 627 N N . ASP A 1 85 ? 8.133 12.683 -3.311 1.00 85.44 85 ASP A N 1
ATOM 628 C CA . ASP A 1 85 ? 7.734 14.076 -3.133 1.00 85.44 85 ASP A CA 1
ATOM 629 C C . ASP A 1 85 ? 6.231 14.289 -3.384 1.00 85.44 85 ASP A C 1
ATOM 631 O O . ASP A 1 85 ? 5.614 15.161 -2.787 1.00 85.44 85 ASP A O 1
ATOM 635 N N . ALA A 1 86 ? 5.597 13.425 -4.183 1.00 82.38 86 ALA A N 1
ATOM 636 C CA . ALA A 1 86 ? 4.147 13.426 -4.360 1.00 82.38 86 ALA A CA 1
ATOM 637 C C . ALA A 1 86 ? 3.357 12.909 -3.135 1.00 82.38 86 ALA A C 1
ATOM 639 O O . ALA A 1 86 ? 2.148 13.104 -3.072 1.00 82.38 86 ALA A O 1
ATOM 640 N N . LEU A 1 87 ? 3.999 12.234 -2.169 1.00 79.69 87 LEU A N 1
ATOM 641 C CA . LEU A 1 87 ? 3.339 11.761 -0.939 1.00 79.69 87 LEU A CA 1
ATOM 642 C C . LEU A 1 87 ? 3.256 12.841 0.142 1.00 79.69 87 LEU A C 1
ATOM 644 O O . LEU A 1 87 ? 2.485 12.696 1.095 1.00 79.69 87 LEU A O 1
ATOM 648 N N . THR A 1 88 ? 4.084 13.883 0.053 1.00 75.50 88 THR A N 1
ATOM 649 C CA . THR A 1 88 ? 4.134 14.928 1.070 1.00 75.50 88 THR A CA 1
ATOM 650 C C . THR A 1 88 ? 3.050 15.978 0.797 1.00 75.50 88 THR A C 1
ATOM 652 O O . THR A 1 88 ? 2.842 16.378 -0.347 1.00 75.50 88 THR A O 1
ATOM 655 N N . PRO A 1 89 ? 2.354 16.479 1.836 1.00 63.25 89 PRO A N 1
ATOM 656 C CA . PRO A 1 89 ? 1.277 17.462 1.667 1.00 63.25 89 PRO A CA 1
ATOM 657 C C . PRO A 1 89 ? 1.705 18.804 1.054 1.00 63.25 89 PRO A C 1
ATOM 659 O O . PRO A 1 89 ? 0.849 19.625 0.745 1.00 63.25 89 PRO A O 1
ATOM 662 N N . SER A 1 90 ? 3.011 19.072 0.944 1.00 59.25 90 SER A N 1
ATOM 663 C CA . SER A 1 90 ? 3.550 20.333 0.425 1.00 59.25 90 SER A CA 1
ATOM 664 C C . SER A 1 90 ? 3.439 20.477 -1.092 1.00 59.25 90 SER A C 1
ATOM 666 O O . SER A 1 90 ? 3.628 21.579 -1.598 1.00 59.25 90 SER A O 1
ATOM 668 N N . HIS A 1 91 ? 3.135 19.396 -1.810 1.00 54.66 91 HIS A N 1
ATOM 669 C CA . HIS A 1 91 ? 2.886 19.420 -3.244 1.00 54.66 91 HIS A CA 1
ATOM 670 C C . HIS A 1 91 ? 1.438 18.998 -3.509 1.00 54.66 91 HIS A C 1
ATOM 672 O O . HIS A 1 91 ? 0.936 18.083 -2.860 1.00 54.66 91 HIS A O 1
ATOM 678 N N . ASP A 1 92 ? 0.762 19.656 -4.457 1.00 51.22 92 ASP A N 1
ATOM 679 C CA . ASP A 1 92 ? -0.648 19.455 -4.851 1.00 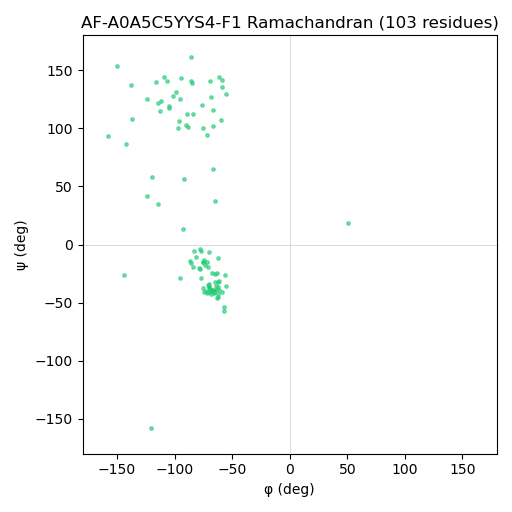51.22 92 ASP A CA 1
ATOM 680 C C . ASP A 1 92 ? -0.941 18.063 -5.482 1.00 51.22 92 ASP A C 1
ATOM 682 O O . ASP A 1 92 ? -1.715 17.925 -6.429 1.00 51.22 92 ASP A O 1
ATOM 686 N N . ALA A 1 93 ? -0.300 17.000 -4.992 1.00 46.78 93 ALA A N 1
ATOM 687 C CA . ALA A 1 93 ? -0.193 15.686 -5.613 1.00 46.78 93 ALA A CA 1
ATOM 688 C C . ALA A 1 93 ? -0.898 14.564 -4.827 1.00 46.78 93 ALA A C 1
ATOM 690 O O . ALA A 1 93 ? -0.484 13.412 -4.876 1.00 46.78 93 ALA A O 1
ATOM 691 N N . PHE A 1 94 ? -2.024 14.842 -4.173 1.00 45.44 94 PHE A N 1
ATOM 692 C CA . PHE A 1 94 ? -3.012 13.791 -3.895 1.00 45.44 94 PHE A CA 1
ATOM 693 C C . PHE A 1 94 ? -4.071 13.864 -5.003 1.00 45.44 94 PHE A C 1
ATOM 695 O O . PHE A 1 94 ? -4.853 14.815 -4.988 1.00 45.44 94 PHE A O 1
ATOM 702 N N . PRO A 1 95 ? -4.120 12.925 -5.983 1.00 47.50 95 PRO A N 1
ATOM 703 C CA . PRO A 1 95 ? -4.429 11.517 -5.699 1.00 47.50 95 PRO A CA 1
ATOM 704 C C . PRO A 1 95 ? -3.935 10.514 -6.779 1.00 47.50 95 PRO A C 1
ATOM 706 O O . PRO A 1 95 ? -4.682 10.268 -7.724 1.00 47.50 95 PRO A O 1
ATOM 709 N N . LYS A 1 96 ? -2.741 9.895 -6.698 1.00 39.75 96 LYS A N 1
ATOM 710 C CA . LYS A 1 96 ? -2.416 8.754 -7.607 1.00 39.75 96 LYS A CA 1
ATOM 711 C C . LYS A 1 96 ? -1.573 7.613 -7.031 1.00 39.75 96 LYS A C 1
ATOM 713 O O . LYS A 1 96 ? -1.732 6.492 -7.509 1.00 39.75 96 LYS A O 1
ATOM 718 N N . SER A 1 97 ? -0.733 7.836 -6.022 1.00 42.78 97 SER A N 1
ATOM 719 C CA . SER A 1 97 ? 0.190 6.802 -5.536 1.00 42.78 97 SER A CA 1
ATOM 720 C C . SER A 1 97 ? -0.526 5.640 -4.834 1.00 42.78 97 SER A C 1
ATOM 722 O O . SER A 1 97 ? -1.506 5.822 -4.112 1.00 42.78 97 SER A O 1
ATOM 724 N N . VAL A 1 98 ? -0.034 4.421 -5.082 1.00 46.88 98 VAL A N 1
ATOM 725 C CA . VAL A 1 98 ? -0.494 3.176 -4.452 1.00 46.88 98 VAL A CA 1
ATOM 726 C C . VAL A 1 98 ? -0.296 3.306 -2.942 1.00 46.88 98 VAL A C 1
ATOM 728 O O . VAL A 1 98 ? 0.828 3.278 -2.449 1.00 46.88 98 VAL A O 1
ATOM 731 N N . ILE A 1 99 ? -1.393 3.479 -2.210 1.00 51.75 99 ILE A N 1
ATOM 732 C CA . ILE A 1 99 ? -1.403 3.478 -0.749 1.00 51.75 99 ILE A CA 1
ATOM 733 C C . ILE A 1 99 ? -2.179 2.238 -0.328 1.00 51.75 99 ILE A C 1
ATOM 735 O O . ILE A 1 99 ? -3.381 2.128 -0.576 1.00 51.75 99 ILE A O 1
ATOM 739 N N . HIS A 1 100 ? -1.497 1.298 0.321 1.00 50.03 100 HIS A N 1
ATOM 740 C CA . HIS A 1 100 ? -2.174 0.219 1.026 1.00 50.03 100 HIS A CA 1
ATOM 741 C C . HIS A 1 100 ? -2.758 0.795 2.316 1.00 50.03 100 HIS A C 1
ATOM 743 O O . HIS A 1 100 ? -2.045 1.012 3.294 1.00 50.03 100 HIS A O 1
ATOM 749 N N . TYR A 1 101 ? -4.059 1.088 2.303 1.00 48.00 101 TYR A N 1
ATOM 750 C CA . TYR A 1 101 ? -4.771 1.544 3.489 1.00 48.00 101 TYR A CA 1
ATOM 751 C C . TYR A 1 101 ? -5.325 0.337 4.244 1.00 48.00 101 TYR A C 1
ATOM 753 O O . TYR A 1 101 ? -6.351 -0.237 3.871 1.00 48.00 101 TYR A O 1
ATOM 761 N N . ALA A 1 102 ? -4.657 -0.039 5.330 1.00 44.06 102 ALA A N 1
ATOM 762 C CA . ALA A 1 102 ? -5.288 -0.852 6.354 1.00 44.06 102 ALA A CA 1
ATOM 763 C C . ALA A 1 102 ? -6.046 0.095 7.284 1.00 44.06 102 ALA A C 1
ATOM 765 O O . ALA A 1 102 ? -5.439 0.900 7.990 1.00 44.06 102 ALA A O 1
ATOM 766 N N . ARG A 1 103 ? -7.380 0.01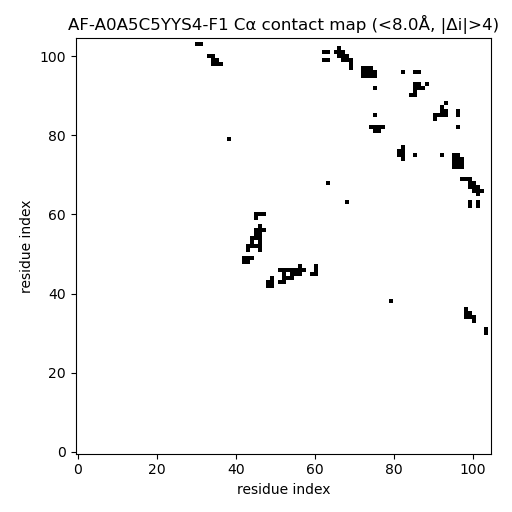9 7.278 1.00 40.88 103 ARG A N 1
ATOM 767 C CA . ARG A 1 103 ? -8.168 0.618 8.354 1.00 40.88 103 ARG A CA 1
ATOM 768 C C . ARG A 1 103 ? -7.854 -0.183 9.615 1.00 40.88 103 ARG A C 1
ATOM 770 O O . ARG A 1 103 ? -8.370 -1.283 9.782 1.00 40.88 103 ARG A O 1
ATOM 777 N N . THR A 1 104 ? -7.009 0.347 10.487 1.00 40.78 104 THR A N 1
ATOM 778 C CA . THR A 1 104 ? -6.962 -0.100 11.877 1.00 40.78 104 THR A CA 1
ATOM 779 C C . THR A 1 104 ? -8.283 0.309 12.522 1.00 40.78 104 THR A C 1
ATOM 781 O O . THR A 1 104 ? -8.629 1.491 12.537 1.00 40.78 104 THR A O 1
ATOM 784 N N . ALA A 1 105 ? -9.067 -0.694 12.921 1.00 41.81 105 ALA A N 1
ATOM 785 C CA . ALA A 1 105 ? -10.244 -0.514 13.765 1.00 41.81 105 ALA A CA 1
ATOM 786 C C . ALA A 1 105 ? -9.847 0.048 15.136 1.00 41.81 105 ALA A C 1
ATOM 788 O O . ALA A 1 105 ? -8.719 -0.261 15.590 1.00 41.81 105 ALA A O 1
#

Foldseek 3Di:
DVVVVVVVVVVVVVVVVVVVVVPVCPDPPDFDDDWDDDPPDDQLQDCVSHVPHPHDDVPLVVLVVQFPFDPQADQPDPDDVVSVVLVDPVDPRPDGHGTSDRPDD

pLDDT: mean 76.09, std 16.1, range [39.75, 95.12]